Protein AF-A0A956IWE9-F1 (afdb_monomer_lite)

pLDDT: mean 87.78, std 12.38, range [42.16, 97.75]

Sequence (160 aa):
MTADRHAAAAARVAHEDLLIFINAAFACTGQREFYSDGHRQTVAIGFLHEYIRGNYRRLYARALAAGINDYNRARIIVELLTHARGLDPDERAREGALIAAALAELPPPRAYRALRALKERRINNRRTRAIIGEYLAQRRDLAFDAVKYRGKVRALSRHA

Secondary structure (DSSP, 8-state):
-HHHHHHHHHHHHHHHHHHHHHHHHHH--SS--TTS-HHHHHHHHHHHHHHHHHH-HHHHHHGGGTT--HHHHHHHHHHHHHT-TT--HHHHHHHHHHHHHHHHHS-HHHHHHHHHHHHHTT---HHHHHHHHHHHHT-TTHHHHHHHTHHHHHHHHTT-

Foldseek 3Di:
DVVVVVVVVVVVVLVVLLVVLLVLLQPLDLDDDPPDPNVVSCVVNVVSLVVCCVPPVLSLLCSLVVPGDLNSNLVSLLVCLVPVPPDDPVSLVVSLVSNLVSLLPHDVVSSLVSLVVCVVVVRQDPSSLVSLVSSCVPDPCNVVCCVVVVVSSVSSVVRD

Radius of gyration: 17.32 Å; chains: 1; bounding box: 41×26×53 Å

Structure (mmCIF, N/CA/C/O backbone):
data_AF-A0A956IWE9-F1
#
_entry.id   AF-A0A956IWE9-F1
#
loop_
_atom_site.group_PDB
_atom_site.id
_atom_site.type_symbol
_atom_site.label_atom_id
_atom_site.label_alt_id
_atom_site.label_comp_id
_atom_site.label_asym_id
_atom_site.label_entity_id
_atom_site.label_seq_id
_atom_site.pdbx_PDB_ins_code
_atom_site.Cartn_x
_atom_site.Cartn_y
_atom_site.Cartn_z
_atom_site.occupancy
_atom_site.B_iso_or_equiv
_atom_site.auth_seq_id
_atom_site.auth_comp_id
_atom_site.auth_asym_id
_atom_site.auth_atom_id
_atom_site.pdbx_PDB_model_num
ATOM 1 N N . MET A 1 1 ? 21.218 -8.236 -34.724 1.00 60.56 1 MET A N 1
ATOM 2 C CA . MET A 1 1 ? 22.187 -8.631 -33.672 1.00 60.56 1 MET A CA 1
ATOM 3 C C . MET A 1 1 ? 22.394 -7.543 -32.610 1.00 60.56 1 MET A C 1
ATOM 5 O O . MET A 1 1 ? 22.462 -7.867 -31.436 1.00 60.56 1 MET A O 1
ATOM 9 N N . THR A 1 2 ? 22.449 -6.257 -32.972 1.00 64.25 2 THR A N 1
ATOM 10 C CA . THR A 1 2 ? 22.606 -5.124 -32.032 1.00 64.25 2 THR A CA 1
ATOM 11 C C . THR A 1 2 ? 21.378 -4.871 -31.147 1.00 64.25 2 THR A C 1
ATOM 13 O O . THR A 1 2 ? 21.533 -4.736 -29.940 1.00 64.25 2 THR A O 1
ATOM 16 N N . ALA A 1 3 ? 20.160 -4.882 -31.706 1.00 68.75 3 ALA A N 1
ATOM 17 C CA . ALA A 1 3 ? 18.919 -4.673 -30.941 1.00 68.75 3 ALA A CA 1
ATOM 18 C C . ALA A 1 3 ? 18.710 -5.705 -29.813 1.00 68.75 3 ALA A C 1
ATOM 20 O O . ALA A 1 3 ? 18.314 -5.346 -28.709 1.00 68.75 3 ALA A O 1
ATOM 21 N N . ASP A 1 4 ? 19.061 -6.965 -30.072 1.00 77.75 4 ASP A N 1
ATOM 22 C CA . ASP A 1 4 ? 18.962 -8.067 -29.108 1.00 77.75 4 ASP A CA 1
ATOM 23 C C . ASP A 1 4 ? 19.956 -7.899 -27.940 1.00 77.75 4 ASP A C 1
ATOM 25 O O . ASP A 1 4 ? 19.634 -8.083 -26.768 1.00 77.75 4 ASP A O 1
ATOM 29 N N . ARG A 1 5 ? 21.157 -7.389 -28.244 1.00 76.50 5 ARG A N 1
ATOM 30 C CA . ARG A 1 5 ? 22.172 -7.037 -27.241 1.00 76.50 5 ARG A CA 1
ATOM 31 C C . ARG A 1 5 ? 21.725 -5.889 -26.332 1.00 76.50 5 ARG A C 1
ATOM 33 O O . ARG A 1 5 ? 21.986 -5.926 -25.132 1.00 76.50 5 ARG A O 1
ATOM 40 N N . HIS A 1 6 ? 21.048 -4.883 -26.887 1.00 78.25 6 HIS A N 1
ATOM 41 C CA . HIS A 1 6 ? 20.503 -3.770 -26.107 1.00 78.25 6 HIS A CA 1
ATOM 42 C C . HIS A 1 6 ? 19.327 -4.206 -25.229 1.00 78.25 6 HIS A C 1
ATOM 44 O O . HIS A 1 6 ? 19.255 -3.790 -24.075 1.00 78.25 6 HIS A O 1
ATOM 50 N N . ALA A 1 7 ? 18.454 -5.085 -25.730 1.00 81.75 7 ALA A N 1
ATOM 51 C CA . ALA A 1 7 ? 17.371 -5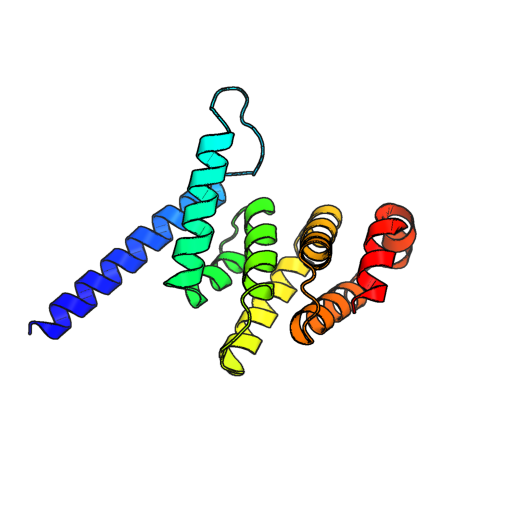.664 -24.938 1.00 81.75 7 ALA A CA 1
ATOM 52 C C . ALA A 1 7 ? 17.910 -6.499 -23.763 1.00 81.75 7 ALA A C 1
ATOM 54 O O . ALA A 1 7 ? 17.451 -6.337 -22.632 1.00 81.75 7 ALA A O 1
ATOM 55 N N . ALA A 1 8 ? 18.936 -7.323 -23.997 1.00 85.00 8 ALA A N 1
ATOM 56 C CA . ALA A 1 8 ? 19.595 -8.095 -22.945 1.00 85.00 8 ALA A CA 1
ATOM 57 C C . ALA A 1 8 ? 20.279 -7.199 -21.896 1.00 85.00 8 ALA A C 1
ATOM 59 O O . ALA A 1 8 ? 20.164 -7.447 -20.694 1.00 85.00 8 ALA A O 1
ATOM 60 N N . ALA A 1 9 ? 20.951 -6.128 -22.329 1.00 84.81 9 ALA A N 1
ATOM 61 C CA . ALA A 1 9 ? 21.557 -5.157 -21.420 1.00 84.81 9 ALA A CA 1
ATOM 62 C C . ALA A 1 9 ? 20.500 -4.430 -20.570 1.00 84.81 9 ALA A C 1
ATOM 64 O O . ALA A 1 9 ? 20.657 -4.331 -19.355 1.00 84.81 9 ALA A O 1
ATOM 65 N N . ALA A 1 10 ? 19.394 -3.989 -21.177 1.00 84.50 10 ALA A N 1
ATOM 66 C CA . ALA A 1 10 ? 18.290 -3.349 -20.463 1.00 84.50 10 ALA A CA 1
ATOM 67 C C . ALA A 1 10 ? 17.631 -4.299 -19.451 1.00 84.50 10 ALA A C 1
ATOM 69 O O . ALA A 1 10 ? 17.360 -3.909 -18.316 1.00 84.50 10 ALA A O 1
ATOM 70 N N . ALA A 1 11 ? 17.427 -5.566 -19.828 1.00 86.38 11 ALA A N 1
ATOM 71 C CA . ALA A 1 11 ? 16.912 -6.579 -18.917 1.00 86.38 11 ALA A CA 1
ATOM 72 C C . ALA A 1 11 ? 17.848 -6.780 -17.719 1.00 86.38 11 ALA A C 1
ATOM 74 O O . ALA A 1 11 ? 17.374 -6.859 -16.588 1.00 86.38 11 ALA A O 1
ATOM 75 N N . ARG A 1 12 ? 19.167 -6.816 -17.938 1.00 90.12 12 ARG A N 1
ATOM 76 C CA . ARG A 1 12 ? 20.150 -6.936 -16.857 1.00 90.12 12 ARG A CA 1
ATOM 77 C C . ARG A 1 12 ? 20.081 -5.759 -15.883 1.00 90.12 12 ARG A C 1
ATOM 79 O O . ARG A 1 12 ? 19.992 -5.996 -14.682 1.00 90.12 12 ARG A O 1
ATOM 86 N N . VAL A 1 13 ? 20.042 -4.527 -16.392 1.00 89.38 13 VAL A N 1
ATOM 87 C CA . VAL A 1 13 ? 19.902 -3.322 -15.555 1.00 89.38 13 VAL A CA 1
ATOM 88 C C . VAL A 1 13 ? 18.620 -3.387 -14.722 1.00 89.38 13 VAL A C 1
ATOM 90 O O . VAL A 1 13 ? 18.666 -3.187 -13.514 1.00 89.38 13 VAL A O 1
ATOM 93 N N . ALA A 1 14 ? 17.492 -3.775 -15.323 1.00 87.62 14 ALA A N 1
ATOM 94 C CA . ALA A 1 14 ? 16.232 -3.915 -14.595 1.00 87.62 14 ALA A CA 1
ATOM 95 C C . ALA A 1 14 ? 16.294 -4.970 -13.469 1.00 87.62 14 ALA A C 1
ATOM 97 O O . ALA A 1 14 ? 15.669 -4.789 -12.423 1.00 87.62 14 ALA A O 1
ATOM 98 N N . HIS A 1 15 ? 17.040 -6.065 -13.659 1.00 88.69 15 HIS A N 1
ATOM 99 C CA . HIS A 1 15 ? 17.250 -7.070 -12.610 1.00 88.69 15 HIS A CA 1
ATOM 100 C C . HIS A 1 15 ? 18.135 -6.536 -11.481 1.00 88.69 15 HIS A C 1
ATOM 102 O O . HIS A 1 15 ? 17.799 -6.723 -10.312 1.00 88.69 15 HIS A O 1
ATOM 108 N N . GLU A 1 16 ? 19.240 -5.866 -11.813 1.00 91.25 16 GLU A N 1
ATOM 109 C CA . GLU A 1 16 ? 20.150 -5.267 -10.831 1.00 91.25 16 GLU A CA 1
ATOM 110 C C . GLU A 1 16 ? 19.421 -4.199 -9.995 1.00 91.25 16 GLU A C 1
ATOM 112 O O . GLU A 1 16 ? 19.440 -4.261 -8.763 1.00 91.25 16 GLU A O 1
ATOM 117 N N . ASP A 1 17 ? 18.666 -3.311 -10.648 1.00 91.69 17 ASP A N 1
ATOM 118 C CA . ASP A 1 17 ? 17.827 -2.294 -10.005 1.00 91.69 17 ASP A CA 1
ATOM 119 C C . ASP A 1 17 ? 16.801 -2.920 -9.043 1.00 91.69 17 ASP A C 1
ATOM 121 O O . ASP A 1 17 ? 16.604 -2.446 -7.918 1.00 91.69 17 ASP A O 1
ATOM 125 N N . LEU A 1 18 ? 16.151 -4.013 -9.463 1.00 88.12 18 LEU A N 1
ATOM 126 C CA . LEU A 1 18 ? 15.161 -4.711 -8.645 1.00 88.12 18 LEU A CA 1
ATOM 127 C C . LEU A 1 18 ? 15.794 -5.360 -7.410 1.00 88.12 18 LEU A C 1
ATOM 129 O O . LEU A 1 18 ? 15.231 -5.260 -6.319 1.00 88.12 18 LEU A O 1
ATOM 133 N N . LEU A 1 19 ? 16.947 -6.014 -7.564 1.00 91.25 19 LEU A N 1
ATOM 134 C CA . LEU A 1 19 ? 17.659 -6.642 -6.450 1.00 91.25 19 LEU A CA 1
ATOM 135 C C . LEU A 1 19 ? 18.094 -5.600 -5.418 1.00 91.25 19 LEU A C 1
ATOM 137 O O . LEU A 1 19 ? 17.886 -5.799 -4.219 1.00 91.25 19 LEU A O 1
ATOM 141 N N . ILE A 1 20 ? 18.630 -4.467 -5.879 1.00 91.69 20 ILE A N 1
ATOM 142 C CA . ILE A 1 20 ? 18.998 -3.342 -5.012 1.00 91.69 20 ILE A CA 1
ATOM 143 C C . ILE A 1 20 ? 17.769 -2.847 -4.244 1.00 91.69 20 ILE A C 1
ATOM 145 O O . ILE A 1 20 ? 17.821 -2.703 -3.021 1.00 91.69 20 ILE A O 1
ATOM 149 N N . PHE A 1 21 ? 16.647 -2.635 -4.937 1.00 92.69 21 PHE A N 1
ATOM 150 C CA . PHE A 1 21 ? 15.420 -2.160 -4.305 1.00 92.69 21 PHE A CA 1
ATOM 151 C C . PHE A 1 21 ? 14.867 -3.137 -3.269 1.00 92.69 21 PHE A C 1
ATOM 153 O O . PHE A 1 21 ? 14.543 -2.717 -2.161 1.00 92.69 21 PHE A O 1
ATOM 160 N N . ILE A 1 22 ? 14.763 -4.425 -3.601 1.00 91.81 22 ILE A N 1
ATOM 161 C CA . ILE A 1 22 ? 14.216 -5.438 -2.693 1.00 91.81 22 ILE A CA 1
ATOM 162 C C . ILE A 1 22 ? 15.087 -5.548 -1.439 1.00 91.81 22 ILE A C 1
ATOM 164 O O . ILE A 1 22 ? 14.556 -5.480 -0.331 1.00 91.81 22 ILE A O 1
ATOM 168 N N . ASN A 1 23 ? 16.412 -5.629 -1.590 1.00 90.81 23 ASN A N 1
ATOM 169 C CA . ASN A 1 23 ? 17.333 -5.693 -0.452 1.00 90.81 23 ASN A CA 1
ATOM 170 C C . ASN A 1 23 ? 17.215 -4.452 0.441 1.00 90.81 23 ASN A C 1
ATOM 172 O O . ASN A 1 23 ? 17.104 -4.565 1.665 1.00 90.81 23 ASN A O 1
ATOM 176 N N . ALA A 1 24 ? 17.155 -3.262 -0.163 1.00 91.00 24 ALA A N 1
ATOM 177 C CA . ALA A 1 24 ? 16.960 -2.024 0.578 1.00 91.00 24 ALA A CA 1
ATOM 178 C C . ALA A 1 24 ? 15.587 -1.984 1.279 1.00 91.00 24 ALA A C 1
ATOM 180 O O . ALA A 1 24 ? 15.494 -1.537 2.422 1.00 91.00 24 ALA A O 1
ATOM 181 N N . ALA A 1 25 ? 14.532 -2.495 0.637 1.00 91.25 25 ALA A N 1
ATOM 182 C CA . ALA A 1 25 ? 13.180 -2.569 1.186 1.00 91.25 25 ALA A CA 1
ATOM 183 C C . ALA A 1 25 ? 13.016 -3.637 2.285 1.00 91.25 25 ALA A C 1
ATOM 185 O O . ALA A 1 25 ? 12.092 -3.546 3.097 1.00 91.25 25 ALA A O 1
ATOM 186 N N . PHE A 1 26 ? 13.899 -4.631 2.355 1.00 89.31 26 PHE A N 1
ATOM 187 C CA . PHE A 1 26 ? 13.987 -5.523 3.509 1.00 89.31 26 PHE A CA 1
ATOM 188 C C . PHE A 1 26 ? 14.663 -4.828 4.694 1.00 89.31 26 PHE A C 1
ATOM 190 O O . PHE A 1 26 ? 14.098 -4.813 5.789 1.00 89.31 26 PHE A O 1
ATOM 197 N N . ALA A 1 27 ? 15.818 -4.199 4.461 1.00 86.25 27 ALA A N 1
ATOM 198 C CA . ALA A 1 27 ? 16.650 -3.625 5.517 1.00 86.25 27 ALA A CA 1
ATOM 199 C C . ALA A 1 27 ? 16.102 -2.310 6.103 1.00 86.25 27 ALA A C 1
ATOM 201 O O . ALA A 1 27 ? 16.133 -2.104 7.312 1.00 86.25 27 ALA A O 1
ATOM 202 N N . CYS A 1 28 ? 15.573 -1.406 5.274 1.00 83.62 28 CYS A N 1
ATOM 203 C CA . CYS A 1 28 ? 15.172 -0.072 5.723 1.00 83.62 28 CYS A CA 1
ATOM 204 C C . CYS A 1 28 ? 13.795 -0.108 6.399 1.00 83.62 28 CYS A C 1
ATOM 206 O O . CYS A 1 28 ? 12.783 -0.350 5.740 1.00 83.62 28 CYS A O 1
ATOM 208 N N . THR A 1 29 ? 13.720 0.189 7.698 1.00 74.69 29 THR A N 1
ATOM 209 C CA . THR A 1 29 ? 12.471 0.072 8.486 1.00 74.69 29 THR A CA 1
ATOM 210 C C . THR A 1 29 ? 11.781 1.408 8.798 1.00 74.69 29 THR A C 1
ATOM 212 O O . THR A 1 29 ? 10.764 1.443 9.498 1.00 74.69 29 THR A O 1
ATOM 215 N N . GLY A 1 30 ? 12.305 2.524 8.279 1.00 64.19 30 GLY A N 1
ATOM 216 C CA . GLY A 1 30 ? 11.790 3.871 8.550 1.00 64.19 30 GLY A CA 1
ATOM 217 C C . GLY A 1 30 ? 12.029 4.363 9.982 1.00 64.19 30 GLY A C 1
ATOM 218 O O . GLY A 1 30 ? 11.502 5.411 10.359 1.00 64.19 30 GLY A O 1
ATOM 219 N N . GLN A 1 31 ? 12.792 3.610 10.780 1.00 63.47 31 GLN A N 1
ATOM 220 C CA . GLN A 1 31 ? 13.307 4.030 12.080 1.00 63.47 31 GLN A CA 1
ATOM 221 C C . GLN A 1 31 ? 14.617 4.802 11.888 1.00 63.47 31 GLN A C 1
ATOM 223 O O . GLN A 1 31 ? 15.376 4.520 10.965 1.00 63.47 31 GLN A O 1
ATOM 228 N N . ARG A 1 32 ? 14.896 5.772 12.766 1.00 51.03 32 ARG A N 1
ATOM 229 C CA . ARG A 1 32 ? 16.253 6.319 12.898 1.00 51.03 32 ARG A CA 1
ATOM 230 C C . ARG A 1 32 ? 17.089 5.260 13.617 1.00 51.03 32 ARG A C 1
ATOM 232 O O . ARG A 1 32 ? 16.881 5.043 14.806 1.00 51.03 32 ARG A O 1
ATOM 239 N N . GLU A 1 33 ? 17.968 4.566 12.905 1.00 45.56 33 GLU A N 1
ATOM 240 C CA . GLU A 1 33 ? 18.914 3.640 13.530 1.00 45.56 33 GLU A CA 1
ATOM 241 C C . GLU A 1 33 ? 19.925 4.437 14.366 1.00 45.56 33 GLU A C 1
ATOM 243 O O . GLU A 1 33 ? 20.467 5.443 13.918 1.00 45.56 33 GLU A O 1
ATOM 248 N N . PHE A 1 34 ? 20.152 4.008 15.609 1.00 45.69 34 PHE A N 1
ATOM 249 C CA . PHE A 1 34 ? 20.899 4.743 16.640 1.00 45.69 34 PHE A CA 1
ATOM 250 C C . PHE A 1 34 ? 22.391 4.989 16.326 1.00 45.69 34 PHE A C 1
ATOM 252 O O . PHE A 1 34 ? 23.050 5.694 17.084 1.00 45.69 34 PHE A O 1
ATOM 259 N N . TYR A 1 35 ? 22.920 4.456 15.220 1.00 43.00 35 TYR A N 1
ATOM 260 C CA . TYR A 1 35 ? 24.340 4.556 14.851 1.00 43.00 35 TYR A CA 1
ATOM 261 C C . TYR A 1 35 ? 24.602 5.017 13.411 1.00 43.00 35 TYR A C 1
ATOM 263 O O . TYR A 1 35 ? 25.757 5.116 13.002 1.00 43.00 35 TYR A O 1
ATOM 271 N N . SER A 1 36 ? 23.565 5.344 12.639 1.00 42.16 36 SER A N 1
ATOM 272 C CA . SER A 1 36 ? 23.718 5.883 11.289 1.00 42.16 36 SER A CA 1
ATOM 273 C C . SER A 1 36 ? 22.790 7.076 11.090 1.00 42.16 36 SER A C 1
ATOM 275 O O . SER A 1 36 ? 21.735 7.204 11.708 1.00 42.16 36 SER A O 1
ATOM 277 N N . ASP A 1 37 ? 23.227 8.005 10.250 1.00 50.69 37 ASP A N 1
ATOM 278 C CA . ASP A 1 37 ? 22.559 9.267 9.954 1.00 50.69 37 ASP A CA 1
ATOM 279 C C . ASP A 1 37 ? 21.219 8.977 9.236 1.00 50.69 37 ASP A C 1
ATOM 281 O O . ASP A 1 37 ? 21.130 9.029 8.010 1.00 50.69 37 ASP A O 1
ATOM 285 N N . GLY A 1 38 ? 20.169 8.584 9.976 1.00 52.19 38 GLY A N 1
ATOM 286 C CA . GLY A 1 38 ? 18.915 8.015 9.447 1.00 52.19 38 GLY A CA 1
ATOM 287 C C . GLY A 1 38 ? 18.179 8.901 8.432 1.00 52.19 38 GLY A C 1
ATOM 288 O O . GLY A 1 38 ? 17.301 8.439 7.698 1.00 52.19 38 GLY A O 1
ATOM 289 N N . HIS A 1 39 ? 18.570 10.173 8.334 1.00 54.28 39 HIS A N 1
ATOM 290 C CA . HIS A 1 39 ? 18.179 11.064 7.250 1.00 54.28 39 HIS A CA 1
ATOM 291 C C . HIS A 1 39 ? 18.719 10.600 5.884 1.00 54.28 39 HIS A C 1
ATOM 293 O O . HIS A 1 39 ? 17.937 10.494 4.941 1.00 54.28 39 HIS A O 1
ATOM 299 N N . ARG A 1 40 ? 20.003 10.224 5.776 1.00 55.69 40 ARG A N 1
ATOM 300 C CA . ARG A 1 40 ? 20.618 9.739 4.525 1.00 55.69 40 ARG A CA 1
ATOM 301 C C . ARG A 1 40 ? 19.975 8.446 4.033 1.00 55.69 40 ARG A C 1
ATOM 303 O O . ARG A 1 40 ? 19.666 8.338 2.852 1.00 55.69 40 ARG A O 1
ATOM 310 N N . GLN A 1 41 ? 19.706 7.498 4.931 1.00 56.59 41 GLN A N 1
ATOM 311 C CA . GLN A 1 41 ? 19.057 6.231 4.572 1.00 56.59 41 GLN A CA 1
ATOM 312 C C . GLN A 1 41 ? 17.606 6.446 4.113 1.00 56.59 41 GLN A C 1
ATOM 314 O O . GLN A 1 41 ? 17.177 5.849 3.128 1.00 56.59 41 GLN A O 1
ATOM 319 N N . THR A 1 42 ? 16.866 7.356 4.763 1.00 61.44 42 THR A N 1
ATOM 320 C CA . THR A 1 42 ? 15.493 7.719 4.364 1.00 61.44 42 THR A CA 1
ATOM 321 C C . THR A 1 42 ? 15.453 8.418 2.998 1.00 61.44 42 THR A C 1
ATOM 323 O O . THR A 1 42 ? 14.545 8.158 2.202 1.00 61.44 42 THR A O 1
ATOM 326 N N . VAL A 1 43 ? 16.436 9.281 2.711 1.00 63.62 43 VAL A N 1
ATOM 327 C CA . VAL A 1 43 ? 16.605 9.933 1.401 1.00 63.62 43 VAL A CA 1
ATOM 328 C C . VAL A 1 43 ? 16.959 8.897 0.329 1.00 63.62 43 VAL A C 1
ATOM 330 O O . VAL A 1 43 ? 16.322 8.878 -0.722 1.00 63.62 43 VAL A O 1
ATOM 333 N N . ALA A 1 44 ? 17.880 7.973 0.618 1.00 78.81 44 ALA A N 1
ATOM 334 C CA . ALA A 1 44 ? 18.304 6.928 -0.315 1.00 78.81 44 ALA A CA 1
ATOM 335 C C . ALA A 1 44 ? 17.176 5.940 -0.661 1.00 78.81 44 ALA A C 1
ATOM 337 O O . ALA A 1 44 ? 16.890 5.720 -1.838 1.00 78.81 44 ALA A O 1
ATOM 338 N N . ILE A 1 45 ? 16.467 5.394 0.338 1.00 86.19 45 ILE A N 1
ATOM 339 C CA . ILE A 1 45 ? 15.319 4.511 0.068 1.00 86.19 45 ILE A CA 1
ATOM 340 C C . ILE A 1 45 ? 14.199 5.282 -0.630 1.00 86.19 45 ILE A C 1
ATOM 342 O O . ILE A 1 45 ? 13.507 4.744 -1.491 1.00 86.19 45 ILE A O 1
ATOM 346 N N . GLY A 1 46 ? 14.030 6.566 -0.300 1.00 89.19 46 GLY A N 1
ATOM 347 C CA . GLY A 1 46 ? 13.026 7.399 -0.937 1.00 89.19 46 GLY A CA 1
ATOM 348 C C . GLY A 1 46 ? 13.262 7.609 -2.423 1.00 89.19 46 GLY A C 1
ATOM 349 O O . GLY A 1 46 ? 12.316 7.451 -3.196 1.00 89.19 46 GLY A O 1
ATOM 350 N N . PHE A 1 47 ? 14.511 7.866 -2.804 1.00 90.50 47 PHE A N 1
ATOM 351 C CA . PHE A 1 47 ? 14.927 7.907 -4.198 1.00 90.50 47 PHE A CA 1
ATOM 352 C C . PHE A 1 47 ? 14.657 6.573 -4.904 1.00 90.50 47 PHE A C 1
ATOM 354 O O . PHE A 1 47 ? 14.055 6.565 -5.973 1.00 90.50 47 PHE A O 1
ATOM 361 N N . LEU A 1 48 ? 15.007 5.437 -4.287 1.00 93.31 48 LEU A N 1
ATOM 362 C CA . LEU A 1 48 ? 14.747 4.118 -4.875 1.00 93.31 48 LEU A CA 1
ATOM 363 C C . LEU A 1 48 ? 13.249 3.863 -5.108 1.00 93.31 48 LEU A C 1
ATOM 365 O O . LEU A 1 48 ? 12.870 3.359 -6.162 1.00 93.31 48 LEU A O 1
ATOM 369 N N . HIS A 1 49 ? 12.375 4.250 -4.172 1.00 95.56 49 HIS A N 1
ATOM 370 C CA . HIS A 1 49 ? 10.926 4.146 -4.378 1.00 95.56 49 HIS A CA 1
ATOM 371 C C . HIS A 1 49 ? 10.451 4.960 -5.586 1.00 95.56 49 HIS A C 1
ATOM 373 O O . HIS A 1 49 ? 9.636 4.477 -6.373 1.00 95.56 49 HIS A O 1
ATOM 379 N N . GLU A 1 50 ? 10.936 6.193 -5.730 1.00 95.31 50 GLU A N 1
ATOM 380 C CA . GLU A 1 50 ? 10.580 7.057 -6.853 1.00 95.31 50 GLU A CA 1
ATOM 381 C C . GLU A 1 50 ? 11.104 6.503 -8.181 1.00 95.31 50 GLU A C 1
ATOM 383 O O . GLU A 1 50 ? 10.332 6.360 -9.132 1.00 95.31 50 GLU A O 1
ATOM 388 N N . TYR A 1 51 ? 12.377 6.110 -8.210 1.00 95.06 51 TYR A N 1
ATOM 389 C CA . TYR A 1 51 ? 13.045 5.551 -9.377 1.00 95.06 51 TYR A CA 1
ATOM 390 C C . TYR A 1 51 ? 12.370 4.260 -9.858 1.00 95.06 51 TYR A C 1
ATOM 392 O O . TYR A 1 51 ? 11.992 4.160 -11.026 1.00 95.06 51 TYR A O 1
ATOM 400 N N . ILE A 1 52 ? 12.130 3.288 -8.971 1.00 95.81 52 ILE A N 1
ATOM 401 C CA . ILE A 1 52 ? 11.517 2.008 -9.356 1.00 95.81 52 ILE A CA 1
ATOM 402 C C . ILE A 1 52 ? 10.044 2.189 -9.734 1.00 95.81 52 ILE A C 1
ATOM 404 O O . ILE A 1 52 ? 9.581 1.573 -10.693 1.00 95.81 52 ILE A O 1
ATOM 408 N N . ARG A 1 53 ? 9.289 3.064 -9.053 1.00 95.94 53 ARG A N 1
ATOM 409 C CA . ARG A 1 53 ? 7.908 3.386 -9.454 1.00 95.94 53 ARG A CA 1
ATOM 410 C C . ARG A 1 53 ? 7.857 4.024 -10.842 1.00 95.94 53 ARG A C 1
ATOM 412 O O . ARG A 1 53 ? 6.930 3.724 -11.591 1.00 95.94 53 ARG A O 1
ATOM 419 N N . GLY A 1 54 ? 8.786 4.933 -11.141 1.00 94.31 54 GLY A N 1
ATOM 420 C CA . GLY A 1 54 ? 8.845 5.669 -12.404 1.00 94.31 54 GLY A CA 1
ATOM 421 C C . GLY A 1 54 ? 9.245 4.794 -13.588 1.00 94.31 54 GLY A C 1
ATOM 422 O O . GLY A 1 54 ? 8.588 4.845 -14.622 1.00 94.31 54 GLY A O 1
ATOM 423 N N . ASN A 1 55 ? 10.267 3.954 -13.414 1.00 93.81 55 ASN A N 1
ATOM 424 C CA . ASN A 1 55 ? 10.834 3.145 -14.497 1.00 93.81 55 ASN A CA 1
ATOM 425 C C . ASN A 1 55 ? 10.212 1.743 -14.596 1.00 93.81 55 ASN A C 1
ATOM 427 O O . ASN A 1 55 ? 10.075 1.194 -15.685 1.00 93.81 55 ASN A O 1
ATOM 431 N N . TYR A 1 56 ? 9.791 1.162 -13.468 1.00 94.00 56 TYR A N 1
ATOM 432 C CA . TYR A 1 56 ? 9.375 -0.240 -13.380 1.00 94.00 56 TYR A CA 1
ATOM 433 C C . TYR A 1 56 ? 8.125 -0.433 -12.509 1.00 94.00 56 TYR A C 1
ATOM 435 O O . TYR A 1 56 ? 8.060 -1.337 -11.669 1.00 94.00 56 TYR A O 1
ATOM 443 N N . ARG A 1 57 ? 7.085 0.389 -12.709 1.00 94.62 57 ARG A N 1
ATOM 444 C CA . ARG A 1 57 ? 5.866 0.399 -11.875 1.00 94.62 57 ARG A CA 1
ATOM 445 C C . ARG A 1 57 ? 5.259 -0.985 -11.619 1.00 94.62 57 ARG A C 1
ATOM 447 O O . ARG A 1 57 ? 4.846 -1.286 -10.501 1.00 94.62 57 ARG A O 1
ATOM 454 N N . ARG A 1 58 ? 5.203 -1.842 -12.641 1.00 93.88 58 ARG A N 1
ATOM 455 C CA . ARG A 1 58 ? 4.652 -3.199 -12.505 1.00 93.88 58 ARG A CA 1
ATOM 456 C C . ARG A 1 58 ? 5.467 -4.054 -11.529 1.00 93.88 58 ARG A C 1
ATOM 458 O O . ARG A 1 58 ? 4.884 -4.829 -10.775 1.00 93.88 58 ARG A O 1
ATOM 465 N N . LEU A 1 59 ? 6.794 -3.909 -11.521 1.00 92.50 59 LEU A N 1
ATOM 466 C CA . LEU A 1 59 ? 7.674 -4.558 -10.543 1.00 92.50 59 LEU A CA 1
ATOM 467 C C . LEU A 1 59 ? 7.513 -3.924 -9.159 1.00 92.50 59 LEU A C 1
ATOM 469 O O . LEU A 1 59 ? 7.372 -4.643 -8.174 1.00 92.50 59 LEU A O 1
ATOM 473 N N . TYR A 1 60 ? 7.416 -2.594 -9.101 1.00 96.19 60 TYR A N 1
ATOM 474 C CA . TYR A 1 60 ? 7.152 -1.856 -7.867 1.00 96.19 60 TYR A CA 1
ATOM 475 C C . TYR A 1 60 ? 5.875 -2.336 -7.158 1.00 96.19 60 TYR A C 1
ATOM 477 O O . TYR A 1 60 ? 5.882 -2.575 -5.954 1.00 96.19 60 TYR A O 1
ATOM 485 N N . ALA A 1 61 ? 4.785 -2.545 -7.904 1.00 96.50 61 ALA A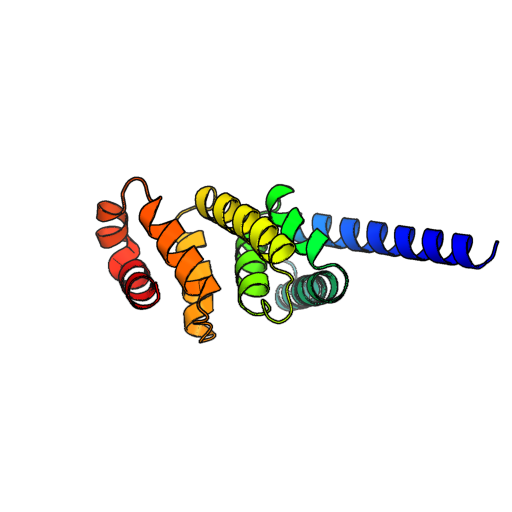 N 1
ATOM 486 C CA . ALA A 1 61 ? 3.542 -3.085 -7.359 1.00 96.50 61 ALA A CA 1
ATOM 487 C C . ALA A 1 61 ? 3.688 -4.536 -6.885 1.00 96.50 61 ALA A C 1
ATOM 489 O O . ALA A 1 61 ? 3.195 -4.889 -5.817 1.00 96.50 61 ALA A O 1
ATOM 490 N N . ARG A 1 62 ? 4.396 -5.379 -7.645 1.00 95.50 62 ARG A N 1
ATOM 491 C CA . ARG A 1 62 ? 4.637 -6.786 -7.283 1.00 95.50 62 ARG A CA 1
ATOM 492 C C . ARG A 1 62 ? 5.494 -6.954 -6.037 1.00 95.50 62 ARG A C 1
ATOM 494 O O . ARG A 1 62 ? 5.342 -7.962 -5.357 1.00 95.50 62 ARG A O 1
ATOM 501 N N . ALA A 1 63 ? 6.323 -5.971 -5.692 1.00 95.12 63 ALA A N 1
ATOM 502 C CA . ALA A 1 63 ? 7.080 -5.990 -4.444 1.00 95.12 63 ALA A CA 1
ATOM 503 C C . ALA A 1 63 ? 6.175 -6.054 -3.195 1.00 95.12 63 ALA A C 1
ATOM 505 O O . ALA A 1 63 ? 6.622 -6.521 -2.150 1.00 95.12 63 ALA A O 1
ATOM 506 N N . LEU A 1 64 ? 4.887 -5.686 -3.303 1.00 96.56 64 LEU A N 1
ATOM 507 C CA . LEU A 1 64 ? 3.897 -5.919 -2.243 1.00 96.56 64 LEU A CA 1
ATOM 508 C C . LEU A 1 64 ? 3.740 -7.402 -1.876 1.00 96.56 64 LEU A C 1
ATOM 510 O O . LEU A 1 64 ? 3.436 -7.698 -0.726 1.00 96.56 64 LEU A O 1
ATOM 514 N N . ALA A 1 65 ? 3.977 -8.312 -2.824 1.00 94.19 65 ALA A N 1
ATOM 515 C CA . ALA A 1 65 ? 3.915 -9.759 -2.626 1.00 94.19 65 ALA A CA 1
ATOM 516 C C . ALA A 1 65 ? 5.289 -10.392 -2.327 1.00 94.19 65 ALA A C 1
ATOM 518 O O . ALA A 1 65 ? 5.378 -11.600 -2.139 1.00 94.19 65 ALA A O 1
ATOM 519 N N . ALA A 1 66 ? 6.369 -9.602 -2.282 1.00 89.25 66 ALA A N 1
ATOM 520 C CA . ALA A 1 66 ? 7.735 -10.108 -2.113 1.00 89.25 66 ALA A CA 1
ATOM 521 C C . ALA A 1 66 ? 8.158 -10.291 -0.642 1.00 89.25 66 ALA A C 1
ATOM 523 O O . ALA A 1 66 ? 9.314 -10.596 -0.375 1.00 89.25 66 ALA A O 1
ATOM 524 N N . GLY A 1 67 ? 7.253 -10.074 0.319 1.00 85.00 67 GLY A N 1
ATOM 525 C CA . GLY A 1 67 ? 7.546 -10.233 1.749 1.00 85.00 67 GLY A CA 1
ATOM 526 C C . GLY A 1 67 ? 8.356 -9.093 2.377 1.00 85.00 67 GLY A C 1
ATOM 527 O O . GLY A 1 67 ? 8.838 -9.242 3.496 1.00 85.00 67 GLY A O 1
ATOM 528 N N . ILE A 1 68 ? 8.501 -7.950 1.695 1.00 92.25 68 ILE A N 1
ATOM 529 C CA . ILE A 1 68 ? 9.173 -6.770 2.260 1.00 92.25 68 ILE A CA 1
ATOM 530 C C . ILE A 1 68 ? 8.435 -6.258 3.508 1.00 92.25 68 ILE A C 1
ATOM 532 O O . ILE A 1 68 ? 7.237 -6.488 3.690 1.00 92.25 68 ILE A O 1
ATOM 536 N N . ASN A 1 69 ? 9.138 -5.508 4.355 1.00 92.94 69 ASN A N 1
ATOM 537 C CA . ASN A 1 69 ? 8.588 -5.076 5.636 1.00 92.94 69 ASN A CA 1
ATOM 538 C C . ASN A 1 69 ? 7.367 -4.135 5.502 1.00 92.94 69 ASN A C 1
ATOM 540 O O . ASN A 1 69 ? 7.164 -3.448 4.494 1.00 92.94 69 ASN A O 1
ATOM 544 N N . ASP A 1 70 ? 6.571 -4.048 6.571 1.00 94.81 70 ASP A N 1
ATOM 545 C CA . ASP A 1 70 ? 5.336 -3.257 6.591 1.00 94.81 70 ASP A CA 1
ATOM 546 C C . ASP A 1 70 ? 5.533 -1.768 6.280 1.00 94.81 70 ASP A C 1
ATOM 548 O O . ASP A 1 70 ? 4.620 -1.116 5.771 1.00 94.81 70 ASP A O 1
ATOM 552 N N . TYR A 1 71 ? 6.691 -1.200 6.640 1.00 93.19 71 TYR A N 1
ATOM 553 C CA . TYR A 1 71 ? 6.991 0.205 6.365 1.00 93.19 71 TYR A CA 1
ATOM 554 C C . TYR A 1 71 ? 7.057 0.442 4.853 1.00 93.19 71 TYR A C 1
ATOM 556 O O . TYR A 1 71 ? 6.370 1.332 4.340 1.00 93.19 71 TYR A O 1
ATOM 564 N N . ASN A 1 72 ? 7.796 -0.403 4.132 1.00 95.12 72 ASN A N 1
ATOM 565 C CA . ASN A 1 72 ? 7.919 -0.290 2.684 1.00 95.12 72 ASN A CA 1
ATOM 566 C C . ASN A 1 72 ? 6.628 -0.701 1.969 1.00 95.12 72 ASN A C 1
ATOM 568 O O . ASN A 1 72 ? 6.225 -0.005 1.040 1.00 95.12 72 ASN A O 1
ATOM 572 N N . ARG A 1 73 ? 5.896 -1.720 2.445 1.00 97.06 73 ARG A N 1
ATOM 573 C CA . ARG A 1 73 ? 4.557 -2.053 1.912 1.00 97.06 73 ARG A CA 1
ATOM 574 C C . ARG A 1 73 ? 3.595 -0.867 2.002 1.00 97.06 73 ARG A C 1
ATOM 576 O O . ARG A 1 73 ? 2.977 -0.492 1.007 1.00 97.06 73 ARG A O 1
ATOM 583 N N . ALA A 1 74 ? 3.506 -0.237 3.176 1.00 96.56 74 ALA A N 1
ATOM 584 C CA . ALA A 1 74 ? 2.673 0.946 3.388 1.00 96.56 74 ALA A CA 1
ATOM 585 C C . ALA A 1 74 ? 3.076 2.102 2.460 1.00 96.56 74 ALA A C 1
ATOM 587 O O . ALA A 1 74 ? 2.207 2.757 1.881 1.00 96.56 74 ALA A O 1
ATOM 588 N N . ARG A 1 75 ? 4.383 2.336 2.282 1.00 96.06 75 ARG A N 1
ATOM 589 C CA . ARG A 1 75 ? 4.895 3.356 1.361 1.00 96.06 75 ARG A CA 1
ATOM 590 C C . ARG A 1 75 ? 4.522 3.051 -0.089 1.00 96.06 75 ARG A C 1
ATOM 592 O O . ARG A 1 75 ? 3.994 3.933 -0.758 1.00 96.06 75 ARG A O 1
ATOM 599 N N . ILE A 1 76 ? 4.720 1.817 -0.557 1.00 97.44 76 ILE A N 1
ATOM 600 C CA . ILE A 1 76 ? 4.346 1.400 -1.916 1.00 97.44 76 ILE A CA 1
ATOM 601 C C . ILE A 1 76 ? 2.857 1.649 -2.170 1.00 97.44 76 ILE A C 1
ATOM 603 O O . ILE A 1 76 ? 2.525 2.287 -3.166 1.00 97.44 76 ILE A O 1
ATOM 607 N N . ILE A 1 77 ? 1.970 1.239 -1.254 1.00 97.56 77 ILE A N 1
ATOM 608 C CA . ILE A 1 77 ? 0.519 1.471 -1.376 1.00 97.56 77 ILE A CA 1
ATOM 609 C C . ILE A 1 77 ? 0.213 2.963 -1.561 1.00 97.56 77 ILE A C 1
ATOM 611 O O . ILE A 1 77 ? -0.523 3.340 -2.475 1.00 97.56 77 ILE A O 1
ATOM 615 N N . VAL A 1 78 ? 0.798 3.826 -0.724 1.00 97.12 78 VAL A N 1
ATOM 616 C CA . VAL A 1 78 ? 0.569 5.276 -0.797 1.00 97.12 78 VAL A CA 1
ATOM 617 C C . VAL A 1 78 ? 1.056 5.850 -2.129 1.00 97.12 78 VAL A C 1
ATOM 619 O O . VAL A 1 78 ? 0.330 6.611 -2.772 1.00 97.12 78 VAL A O 1
ATOM 622 N N . GLU A 1 79 ? 2.257 5.478 -2.569 1.00 97.06 79 GLU A N 1
ATOM 623 C CA . GLU A 1 79 ? 2.845 5.982 -3.813 1.00 97.06 79 GLU A CA 1
ATOM 624 C C . GLU A 1 79 ? 2.075 5.500 -5.056 1.00 97.06 79 GLU A C 1
ATOM 626 O O . GLU A 1 79 ? 1.802 6.281 -5.969 1.00 97.06 79 GLU A O 1
ATOM 631 N N . LEU A 1 80 ? 1.638 4.238 -5.085 1.00 96.88 80 LEU A N 1
ATOM 632 C CA . LEU A 1 80 ? 0.839 3.701 -6.190 1.00 96.88 80 LEU A CA 1
ATOM 633 C C . LEU A 1 80 ? -0.498 4.440 -6.339 1.00 96.88 80 LEU A C 1
ATOM 635 O O . LEU A 1 80 ? -0.877 4.807 -7.455 1.00 96.88 80 LEU A O 1
ATOM 639 N N . LEU A 1 81 ? -1.188 4.705 -5.227 1.00 95.56 81 LEU A N 1
ATOM 640 C CA . LEU A 1 81 ? -2.478 5.403 -5.227 1.00 95.56 81 LEU A CA 1
ATOM 641 C C . LEU A 1 81 ? -2.350 6.904 -5.502 1.00 95.56 81 LEU A C 1
ATOM 643 O O . LEU A 1 81 ? -3.241 7.490 -6.122 1.00 95.56 81 LEU A O 1
ATOM 647 N N . THR A 1 82 ? -1.236 7.513 -5.094 1.00 95.44 82 THR A N 1
ATOM 648 C CA . THR A 1 82 ? -0.900 8.906 -5.429 1.00 95.44 82 THR A CA 1
ATOM 649 C C . THR A 1 82 ? -0.682 9.060 -6.937 1.00 95.44 82 THR A C 1
ATOM 651 O O . THR A 1 82 ? -1.196 9.991 -7.554 1.00 95.44 82 THR A O 1
ATOM 654 N N . HIS A 1 83 ? 0.011 8.104 -7.559 1.00 93.38 83 HIS A N 1
ATOM 655 C CA . HIS A 1 83 ? 0.424 8.167 -8.961 1.00 93.38 83 HIS A CA 1
ATOM 656 C C . HIS A 1 83 ? -0.363 7.199 -9.860 1.00 93.38 83 HIS A C 1
ATOM 658 O O . HIS A 1 83 ? 0.232 6.444 -10.620 1.00 93.38 83 HIS A O 1
ATOM 664 N N . ALA A 1 84 ? -1.696 7.189 -9.773 1.00 87.88 84 ALA A N 1
ATOM 665 C CA . ALA A 1 84 ? -2.558 6.245 -10.505 1.00 87.88 84 ALA A CA 1
ATOM 666 C C . ALA A 1 84 ? -2.995 6.704 -11.920 1.00 87.88 84 ALA A C 1
ATOM 668 O O . ALA A 1 84 ? -3.782 6.015 -12.582 1.00 87.88 84 ALA A O 1
ATOM 669 N N . ARG A 1 85 ? -2.558 7.890 -12.364 1.00 87.69 85 ARG A N 1
ATOM 670 C CA . ARG A 1 85 ? -2.938 8.483 -13.659 1.00 87.69 85 ARG A CA 1
ATOM 671 C C . ARG A 1 85 ? -2.305 7.698 -14.813 1.00 87.69 85 ARG A C 1
ATOM 673 O O . ARG A 1 85 ? -1.148 7.317 -14.717 1.00 87.69 85 ARG A O 1
ATOM 680 N N . GLY A 1 86 ? -3.056 7.497 -15.896 1.00 85.81 86 GLY A N 1
ATOM 681 C CA . GLY A 1 86 ? -2.542 6.877 -17.125 1.00 85.81 86 GLY A CA 1
ATOM 682 C C . GLY A 1 86 ? -2.456 5.349 -17.106 1.00 85.81 86 GLY A C 1
ATOM 683 O O . GLY A 1 86 ? -1.992 4.776 -18.078 1.00 85.81 86 GLY A O 1
ATOM 684 N N . LEU A 1 87 ? -2.913 4.688 -16.036 1.00 88.94 87 LEU A N 1
ATOM 685 C CA . LEU A 1 87 ? -2.972 3.225 -15.997 1.00 88.94 87 LEU A CA 1
ATOM 686 C C . LEU A 1 87 ? -4.088 2.682 -16.884 1.00 88.94 87 LEU A C 1
ATOM 688 O O . LEU A 1 87 ? -5.243 3.119 -16.765 1.00 88.94 87 LEU A O 1
ATOM 692 N N . ASP A 1 88 ? -3.730 1.675 -17.672 1.00 92.19 88 ASP A N 1
ATOM 693 C CA . ASP A 1 88 ? -4.660 0.794 -18.364 1.00 92.19 88 ASP A CA 1
ATOM 694 C C . ASP A 1 88 ? -5.584 0.065 -17.354 1.00 92.19 88 ASP A C 1
ATOM 696 O O . ASP A 1 88 ? -5.162 -0.193 -16.214 1.00 92.19 88 ASP A O 1
ATOM 700 N N . PRO A 1 89 ? -6.852 -0.242 -17.702 1.00 92.81 89 PRO A N 1
ATOM 701 C CA . PRO A 1 89 ? -7.781 -0.931 -16.807 1.00 92.81 89 PRO A CA 1
ATOM 702 C C . PRO A 1 89 ? -7.252 -2.249 -16.226 1.00 92.81 89 PRO A C 1
ATOM 704 O O . PRO A 1 89 ? -7.439 -2.484 -15.028 1.00 92.81 89 PRO A O 1
ATOM 707 N N . ASP A 1 90 ? -6.543 -3.064 -17.007 1.00 93.31 90 ASP A N 1
ATOM 708 C CA . ASP A 1 90 ? -6.053 -4.367 -16.550 1.00 93.31 90 ASP A CA 1
ATOM 709 C C . ASP A 1 90 ? -4.898 -4.218 -15.560 1.00 93.31 90 ASP A C 1
ATOM 711 O O . ASP A 1 90 ? -4.809 -4.920 -14.548 1.00 93.31 90 ASP A O 1
ATOM 715 N N . GLU A 1 91 ? -3.986 -3.282 -15.831 1.00 92.88 91 GLU A N 1
ATOM 716 C CA . GLU A 1 91 ? -2.915 -2.939 -14.896 1.00 92.88 91 GLU A CA 1
ATOM 717 C C . GLU A 1 91 ? -3.477 -2.357 -13.606 1.00 92.88 91 GLU A C 1
ATOM 719 O O . GLU A 1 91 ? -3.050 -2.740 -12.515 1.00 92.88 91 GLU A O 1
ATOM 724 N N . ARG A 1 92 ? -4.487 -1.488 -13.717 1.00 93.75 92 ARG A N 1
ATOM 725 C CA . ARG A 1 92 ? -5.184 -0.910 -12.568 1.00 93.75 92 ARG A CA 1
ATOM 726 C C . ARG A 1 92 ? -5.846 -1.987 -11.709 1.00 93.75 92 ARG A C 1
ATOM 728 O O . ARG A 1 92 ? -5.759 -1.885 -10.484 1.00 93.75 92 ARG A O 1
ATOM 735 N N . ALA A 1 93 ? -6.485 -2.983 -12.324 1.00 94.00 93 ALA A N 1
ATOM 736 C CA . ALA A 1 93 ? -7.130 -4.091 -11.625 1.00 94.00 93 ALA A CA 1
ATOM 737 C C . ALA A 1 93 ? -6.102 -4.981 -10.909 1.00 94.00 93 ALA A C 1
ATOM 739 O O . ALA A 1 93 ? -6.216 -5.202 -9.704 1.00 94.00 93 ALA A O 1
ATOM 740 N N . ARG A 1 94 ? -5.042 -5.406 -11.613 1.00 95.31 94 ARG A N 1
ATOM 741 C CA . ARG A 1 94 ? -3.952 -6.211 -11.029 1.00 95.31 94 ARG A CA 1
ATOM 742 C C . ARG A 1 94 ? -3.253 -5.491 -9.878 1.00 95.31 94 ARG A C 1
ATOM 744 O O . ARG A 1 94 ? -3.011 -6.082 -8.830 1.00 95.31 94 ARG A O 1
ATOM 751 N N . GLU A 1 95 ? -2.948 -4.207 -10.053 1.00 96.38 95 GLU A N 1
ATOM 752 C CA . GLU A 1 95 ? -2.351 -3.385 -9.000 1.00 96.38 95 GLU A CA 1
ATOM 753 C C . GLU A 1 95 ? -3.318 -3.189 -7.822 1.00 96.38 95 GLU A C 1
ATOM 755 O O . GLU A 1 95 ? -2.892 -3.207 -6.672 1.00 96.38 95 GLU A O 1
ATOM 760 N N . GLY A 1 96 ? -4.620 -3.042 -8.089 1.00 96.62 96 GLY A N 1
ATOM 761 C CA . GLY A 1 96 ? -5.658 -2.984 -7.059 1.00 96.62 96 GLY A CA 1
ATOM 762 C C . GLY A 1 96 ? -5.705 -4.245 -6.195 1.00 96.62 96 GLY A C 1
ATOM 763 O O . GLY A 1 96 ? -5.685 -4.128 -4.975 1.00 96.62 96 GLY A O 1
ATOM 764 N N . ALA A 1 97 ? -5.669 -5.429 -6.812 1.00 96.50 97 ALA A N 1
ATOM 765 C CA . ALA A 1 97 ? -5.663 -6.706 -6.097 1.00 96.50 97 ALA A CA 1
ATOM 766 C C . ALA A 1 97 ? -4.434 -6.860 -5.184 1.00 96.50 97 ALA A C 1
ATOM 768 O O . ALA A 1 97 ? -4.565 -7.267 -4.031 1.00 96.50 97 ALA A O 1
ATOM 769 N N . LE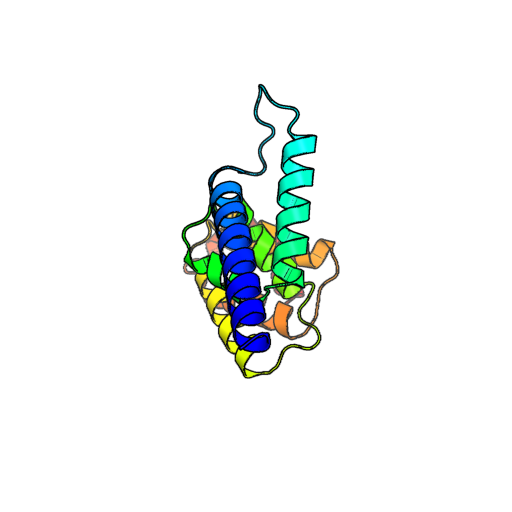U A 1 98 ? -3.249 -6.464 -5.665 1.00 97.75 98 LEU A N 1
ATOM 770 C CA . LEU A 1 98 ? -2.026 -6.460 -4.854 1.00 97.75 98 LEU A CA 1
ATOM 771 C C . LEU A 1 98 ? -2.127 -5.489 -3.673 1.00 97.75 98 LEU A C 1
ATOM 773 O O . LEU A 1 98 ? -1.703 -5.823 -2.571 1.00 97.75 98 LEU A O 1
ATOM 777 N N . ILE A 1 99 ? -2.705 -4.301 -3.877 1.00 97.75 99 ILE A N 1
ATOM 778 C CA . ILE A 1 99 ? -2.922 -3.325 -2.800 1.00 97.75 99 ILE A CA 1
ATOM 779 C C . ILE A 1 99 ? -3.921 -3.858 -1.767 1.00 97.75 99 ILE A C 1
ATOM 781 O O . ILE A 1 99 ? -3.667 -3.724 -0.572 1.00 97.75 99 ILE A O 1
ATOM 785 N N . ALA A 1 100 ? -5.030 -4.455 -2.206 1.00 96.88 100 ALA A N 1
ATOM 786 C CA . ALA A 1 100 ? -6.059 -4.995 -1.321 1.00 96.88 100 ALA A CA 1
ATOM 787 C C . ALA A 1 100 ? -5.502 -6.133 -0.452 1.00 96.88 100 ALA A C 1
ATOM 789 O O . ALA A 1 100 ? -5.571 -6.053 0.775 1.00 96.88 100 ALA A O 1
ATOM 790 N N . ALA A 1 101 ? -4.842 -7.119 -1.072 1.00 96.88 101 ALA A N 1
ATOM 791 C CA . ALA A 1 101 ? -4.153 -8.191 -0.357 1.00 96.88 101 ALA A CA 1
ATOM 792 C C . ALA A 1 101 ? -3.107 -7.626 0.614 1.00 96.88 101 ALA A C 1
ATOM 794 O O . ALA A 1 101 ? -3.053 -8.002 1.787 1.00 96.88 101 ALA A O 1
ATOM 795 N N . ALA A 1 102 ? -2.332 -6.633 0.163 1.00 97.19 102 ALA A N 1
ATOM 796 C CA . ALA A 1 102 ? -1.309 -6.046 1.002 1.00 97.19 102 ALA A CA 1
ATOM 797 C C . ALA A 1 102 ? -1.880 -5.309 2.223 1.00 97.19 102 ALA A C 1
ATOM 799 O O . ALA A 1 102 ? -1.286 -5.377 3.298 1.00 97.19 102 ALA A O 1
ATOM 800 N N . LEU A 1 103 ? -3.005 -4.606 2.073 1.00 96.88 103 LEU A N 1
ATOM 801 C CA . LEU A 1 103 ? -3.698 -3.925 3.168 1.00 96.88 103 LEU A CA 1
ATOM 802 C C . LEU A 1 103 ? -4.329 -4.908 4.157 1.00 96.88 103 LEU A C 1
ATOM 804 O O . LEU A 1 103 ? -4.307 -4.629 5.354 1.00 96.88 103 LEU A O 1
ATOM 808 N N . ALA A 1 104 ? -4.872 -6.027 3.674 1.00 94.81 104 ALA A N 1
ATOM 809 C CA . ALA A 1 104 ? -5.502 -7.044 4.512 1.00 94.81 104 ALA A CA 1
ATOM 810 C C . ALA A 1 104 ? -4.507 -7.703 5.483 1.00 94.81 104 ALA A C 1
ATOM 812 O O . ALA A 1 104 ? -4.845 -7.956 6.638 1.00 94.81 104 ALA A O 1
ATOM 813 N N . GLU A 1 105 ? -3.273 -7.933 5.034 1.00 94.94 105 GLU A N 1
ATOM 814 C CA . GLU A 1 105 ? -2.207 -8.529 5.849 1.00 94.94 105 GLU A CA 1
ATOM 815 C C . GLU A 1 105 ? -1.500 -7.530 6.776 1.00 94.94 105 GLU A C 1
ATOM 817 O O . GLU A 1 105 ? -0.927 -7.925 7.793 1.00 94.94 105 GLU A O 1
ATOM 822 N N . LEU A 1 106 ? -1.497 -6.235 6.437 1.00 95.12 106 LEU A N 1
ATOM 823 C CA . LEU A 1 106 ? -0.826 -5.228 7.257 1.00 95.12 106 LEU A CA 1
ATOM 824 C C . LEU A 1 106 ? -1.453 -5.164 8.659 1.00 95.12 106 LEU A C 1
ATOM 826 O O . LEU A 1 106 ? -2.681 -5.156 8.794 1.00 95.12 106 LEU A O 1
ATOM 830 N N . PRO A 1 107 ? -0.643 -4.968 9.720 1.00 93.94 107 PRO A N 1
ATOM 831 C CA . PRO A 1 107 ? -1.186 -4.664 11.032 1.00 93.94 107 PRO A CA 1
ATOM 832 C C . PRO A 1 107 ? -2.136 -3.456 10.949 1.00 93.94 107 PRO A C 1
ATOM 834 O O . PRO A 1 107 ? -1.748 -2.416 10.394 1.00 93.94 107 PRO A O 1
ATOM 837 N N . PRO A 1 108 ? -3.336 -3.515 11.561 1.00 93.12 108 PRO A N 1
ATOM 838 C CA . PRO A 1 108 ? -4.345 -2.458 11.455 1.00 93.12 108 PRO A CA 1
ATOM 839 C C . PRO A 1 108 ? -3.812 -1.033 11.683 1.00 93.12 108 PRO A C 1
ATOM 841 O O . PRO A 1 108 ? -4.098 -0.150 10.869 1.00 93.12 108 PRO A O 1
ATOM 844 N N . PRO A 1 109 ? -2.979 -0.747 12.712 1.00 92.88 109 PRO A N 1
ATOM 845 C CA . PRO A 1 109 ? -2.486 0.613 12.919 1.00 92.88 109 PRO A CA 1
ATOM 846 C C . PRO A 1 109 ? -1.601 1.124 11.773 1.00 92.88 109 PRO A C 1
ATOM 848 O O . PRO A 1 109 ? -1.584 2.340 11.544 1.00 92.88 109 PRO A O 1
ATOM 851 N N . ARG A 1 110 ? -0.889 0.229 11.067 1.00 94.25 110 ARG A N 1
ATOM 852 C CA . ARG A 1 110 ? -0.032 0.553 9.918 1.00 94.25 110 ARG A CA 1
ATOM 853 C C . ARG A 1 110 ? -0.864 0.783 8.660 1.00 94.25 110 ARG A C 1
ATOM 855 O O . ARG A 1 110 ? -0.671 1.811 8.015 1.00 94.25 110 ARG A O 1
ATOM 862 N N . ALA A 1 111 ? -1.844 -0.079 8.388 1.00 96.00 111 ALA A N 1
ATOM 863 C CA . ALA A 1 111 ? -2.801 0.117 7.299 1.00 96.00 111 ALA A CA 1
ATOM 864 C C . ALA A 1 111 ? -3.558 1.449 7.455 1.00 96.00 111 ALA A C 1
ATOM 866 O O . ALA A 1 111 ? -3.542 2.291 6.557 1.00 96.00 111 ALA A O 1
ATOM 867 N N . TYR A 1 112 ? -4.104 1.730 8.644 1.00 95.06 112 TYR A N 1
ATOM 868 C CA . TYR A 1 112 ? -4.769 3.007 8.913 1.00 95.06 112 TYR A CA 1
ATOM 869 C C . TYR A 1 112 ? -3.845 4.220 8.751 1.00 95.06 112 TYR A C 1
ATOM 871 O O . TYR A 1 112 ? -4.294 5.281 8.316 1.00 95.06 112 TYR A O 1
ATOM 879 N N . ARG A 1 113 ? -2.559 4.097 9.107 1.00 94.00 113 ARG A N 1
ATOM 880 C CA . ARG A 1 113 ? -1.574 5.170 8.908 1.00 94.00 113 ARG A CA 1
ATOM 881 C C . ARG A 1 113 ? -1.311 5.411 7.420 1.00 94.00 113 ARG A C 1
ATOM 883 O O . ARG A 1 113 ? -1.303 6.568 7.012 1.00 94.00 113 ARG A O 1
ATOM 890 N N . ALA A 1 114 ? -1.147 4.352 6.626 1.00 95.12 114 ALA A N 1
ATOM 891 C CA . ALA A 1 114 ? -0.959 4.451 5.179 1.00 95.12 114 ALA A CA 1
ATOM 892 C C . ALA A 1 114 ? -2.151 5.154 4.511 1.00 95.12 114 ALA A C 1
ATOM 894 O O . ALA A 1 114 ? -1.985 6.149 3.809 1.00 95.12 114 ALA A O 1
ATOM 895 N N . LEU A 1 115 ? -3.372 4.708 4.813 1.00 95.50 115 LEU A N 1
ATOM 896 C CA . LEU A 1 115 ? -4.585 5.293 4.241 1.00 95.50 115 LEU A CA 1
ATOM 897 C C . LEU A 1 115 ? -4.810 6.744 4.702 1.00 95.50 115 LEU A C 1
ATOM 899 O O . LEU A 1 115 ? -5.257 7.586 3.925 1.00 95.50 115 LEU A O 1
ATOM 903 N N . ARG A 1 116 ? -4.444 7.088 5.946 1.00 93.44 116 ARG A N 1
ATOM 904 C CA . ARG A 1 116 ? -4.480 8.482 6.420 1.00 93.44 116 ARG A CA 1
ATOM 905 C C . ARG A 1 116 ? -3.480 9.369 5.677 1.00 93.44 116 ARG A C 1
ATOM 907 O O 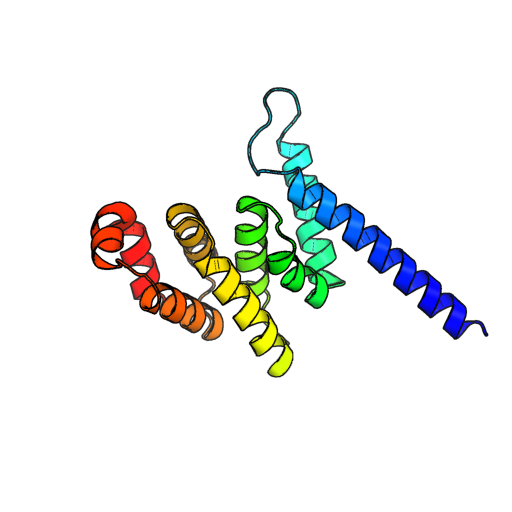. ARG A 1 116 ? -3.815 10.517 5.394 1.00 93.44 116 ARG A O 1
ATOM 914 N N . ALA A 1 117 ? -2.307 8.849 5.316 1.00 93.56 117 ALA A N 1
ATOM 915 C CA . ALA A 1 117 ? -1.308 9.607 4.564 1.00 93.56 117 ALA A CA 1
ATOM 916 C C . ALA A 1 117 ? -1.841 10.054 3.189 1.00 93.56 117 ALA A C 1
ATOM 918 O O . ALA A 1 117 ? -1.539 11.157 2.743 1.00 93.56 117 ALA A O 1
ATOM 919 N N . LEU A 1 118 ? -2.701 9.256 2.544 1.00 93.88 118 LEU A N 1
ATOM 920 C CA . LEU A 1 118 ? -3.379 9.652 1.300 1.00 93.88 118 LEU A CA 1
ATOM 921 C C . LEU A 1 118 ? -4.274 10.874 1.506 1.00 93.88 118 LEU A C 1
ATOM 923 O O . LEU A 1 118 ? -4.251 11.804 0.703 1.00 93.88 118 LEU A O 1
ATOM 927 N N . LYS A 1 119 ? -5.016 10.912 2.618 1.00 90.06 119 LYS A N 1
ATOM 928 C CA . LYS A 1 119 ? -5.841 12.066 2.986 1.00 90.06 119 LYS A CA 1
ATOM 929 C C . LYS A 1 119 ? -4.999 13.304 3.285 1.00 90.06 119 LYS A C 1
ATOM 931 O O . LYS A 1 119 ? -5.352 14.389 2.835 1.00 90.06 119 LYS A O 1
ATOM 936 N N . GLU A 1 120 ? -3.905 13.151 4.028 1.00 90.75 120 GLU A N 1
ATOM 937 C CA . GLU A 1 120 ? -2.966 14.244 4.326 1.00 90.75 120 GLU A CA 1
ATOM 938 C C . GLU A 1 120 ? -2.360 14.819 3.035 1.00 90.75 120 GLU A C 1
ATOM 940 O O . GLU A 1 120 ? -2.257 16.034 2.888 1.00 90.75 120 GLU A O 1
ATOM 945 N N . ARG A 1 121 ? -2.090 13.956 2.048 1.00 92.75 121 ARG A N 1
ATOM 946 C CA . ARG A 1 121 ? -1.669 14.323 0.686 1.00 92.75 121 ARG A CA 1
ATOM 947 C C . ARG A 1 121 ? -2.819 14.760 -0.235 1.00 92.75 121 ARG A C 1
ATOM 949 O O . ARG A 1 121 ? -2.592 15.000 -1.416 1.00 92.75 121 ARG A O 1
ATOM 956 N N . ARG A 1 122 ? -4.052 14.861 0.279 1.00 91.94 122 ARG A N 1
ATOM 957 C CA . ARG A 1 122 ? -5.272 15.247 -0.459 1.00 91.94 122 ARG A CA 1
ATOM 958 C C . ARG A 1 122 ? -5.581 14.366 -1.683 1.00 91.94 122 ARG A C 1
ATOM 960 O O . ARG A 1 122 ? -6.221 14.815 -2.628 1.00 91.94 122 ARG A O 1
ATOM 967 N N . ILE A 1 123 ? -5.181 13.096 -1.658 1.00 92.88 123 ILE A N 1
ATOM 968 C CA . ILE A 1 123 ? -5.463 12.123 -2.720 1.00 92.88 123 ILE A CA 1
ATOM 969 C C . ILE A 1 123 ? -6.843 11.507 -2.486 1.00 92.88 123 ILE A C 1
ATOM 971 O O . ILE A 1 123 ? -6.984 10.669 -1.605 1.00 92.88 123 ILE A O 1
ATOM 975 N N . ASN A 1 124 ? -7.852 11.906 -3.266 1.00 88.44 124 ASN A N 1
ATOM 976 C CA . ASN A 1 124 ? -9.264 11.517 -3.084 1.00 88.44 124 ASN A CA 1
ATOM 977 C C . ASN A 1 124 ? -9.942 10.962 -4.355 1.00 88.44 124 ASN A C 1
ATOM 979 O O . ASN A 1 124 ? -11.168 10.996 -4.500 1.00 88.44 124 ASN A O 1
ATOM 983 N N . ASN A 1 125 ? -9.147 10.466 -5.304 1.00 89.38 125 ASN A N 1
ATOM 984 C CA . ASN A 1 125 ? -9.672 9.941 -6.561 1.00 89.38 125 ASN A CA 1
ATOM 985 C C . ASN A 1 125 ? -10.545 8.686 -6.336 1.00 89.38 125 ASN A C 1
ATOM 987 O O . ASN A 1 125 ? -10.396 7.977 -5.341 1.00 89.38 125 ASN A O 1
ATOM 991 N N . ARG A 1 126 ? -11.451 8.393 -7.285 1.00 90.62 126 ARG A N 1
ATOM 992 C CA . ARG A 1 126 ? -12.415 7.272 -7.207 1.00 90.62 126 ARG A CA 1
ATOM 993 C C . ARG A 1 126 ? -11.759 5.943 -6.816 1.00 90.62 126 ARG A C 1
ATOM 995 O O . ARG A 1 126 ? -12.343 5.189 -6.048 1.00 90.62 126 ARG A O 1
ATOM 1002 N N . ARG A 1 127 ? -10.557 5.668 -7.329 1.00 92.44 127 ARG A N 1
ATOM 1003 C CA . ARG A 1 127 ? -9.818 4.431 -7.054 1.00 92.44 127 ARG A CA 1
ATOM 1004 C C . ARG A 1 127 ? -9.372 4.353 -5.596 1.00 92.44 127 ARG A C 1
ATOM 1006 O O . ARG A 1 127 ? -9.587 3.330 -4.957 1.00 92.44 127 ARG A O 1
ATOM 1013 N N . THR A 1 128 ? -8.789 5.427 -5.069 1.00 93.81 128 THR A N 1
ATOM 1014 C CA . THR A 1 128 ? -8.395 5.512 -3.657 1.00 93.81 128 THR A CA 1
ATOM 1015 C C . THR A 1 128 ? -9.597 5.312 -2.735 1.00 93.81 128 THR A C 1
ATOM 1017 O O . THR A 1 128 ? -9.508 4.557 -1.771 1.00 93.81 128 THR A O 1
ATOM 1020 N N . ARG A 1 129 ? -10.737 5.930 -3.067 1.00 93.19 129 ARG A N 1
ATOM 1021 C CA . ARG A 1 129 ? -11.984 5.782 -2.303 1.00 93.19 129 ARG A CA 1
ATOM 1022 C C . ARG A 1 129 ? -12.509 4.349 -2.314 1.00 93.19 129 ARG A C 1
ATOM 1024 O O . ARG A 1 129 ? -12.787 3.806 -1.253 1.00 93.19 129 ARG A O 1
ATOM 1031 N N . ALA A 1 130 ? -12.540 3.715 -3.489 1.00 94.38 130 ALA A N 1
ATOM 1032 C CA . ALA A 1 130 ? -12.953 2.321 -3.634 1.00 94.38 130 ALA A CA 1
ATOM 1033 C C . ALA A 1 130 ? -12.091 1.367 -2.788 1.00 94.38 130 ALA A C 1
ATOM 1035 O O . ALA A 1 130 ? -12.638 0.566 -2.041 1.00 94.38 130 ALA A O 1
ATOM 1036 N N . ILE A 1 131 ? -10.762 1.513 -2.830 1.00 95.44 131 ILE A N 1
ATOM 1037 C CA . ILE A 1 131 ? -9.838 0.680 -2.040 1.00 95.44 131 ILE A CA 1
ATOM 1038 C C . ILE A 1 131 ? -10.010 0.911 -0.533 1.00 95.44 131 ILE A C 1
ATOM 1040 O O . ILE A 1 131 ? -9.964 -0.037 0.246 1.00 95.44 131 ILE A O 1
ATOM 1044 N N . ILE A 1 132 ? -10.224 2.158 -0.099 1.00 94.88 132 ILE A N 1
ATOM 1045 C CA . ILE A 1 132 ? -10.484 2.455 1.318 1.00 94.88 132 ILE A CA 1
ATOM 1046 C C . ILE A 1 132 ? -11.819 1.850 1.763 1.00 94.88 132 ILE A C 1
ATOM 1048 O O . ILE A 1 132 ? -11.883 1.273 2.848 1.00 94.88 132 ILE A O 1
ATOM 1052 N N . GLY A 1 133 ? -12.863 1.957 0.939 1.00 94.62 133 GLY A N 1
ATOM 1053 C CA . GLY A 1 133 ? -14.165 1.346 1.201 1.00 94.62 133 GLY A CA 1
ATOM 1054 C C . GLY A 1 133 ? -14.077 -0.175 1.314 1.00 94.62 133 GLY A C 1
ATOM 1055 O O . GLY A 1 133 ? -14.544 -0.739 2.300 1.00 94.62 133 GLY A O 1
ATOM 1056 N N . GLU A 1 134 ? -13.408 -0.825 0.360 1.00 95.12 134 GLU A N 1
ATOM 1057 C CA . GLU A 1 134 ? -13.169 -2.271 0.362 1.00 95.12 134 GLU A CA 1
ATOM 1058 C C . GLU A 1 134 ? -12.400 -2.718 1.613 1.00 95.12 134 GLU A C 1
ATOM 1060 O O . GLU A 1 134 ? -12.834 -3.633 2.311 1.00 95.12 134 GLU A O 1
ATOM 1065 N N . TYR A 1 135 ? -11.314 -2.020 1.961 1.00 95.62 135 TYR A N 1
ATOM 1066 C CA . TYR A 1 135 ? -10.537 -2.327 3.161 1.00 95.62 135 TYR A CA 1
ATOM 1067 C C . TYR A 1 135 ? -11.383 -2.244 4.437 1.00 95.62 135 TYR A C 1
ATOM 1069 O O . TYR A 1 135 ? -11.281 -3.119 5.293 1.00 95.62 135 TYR A O 1
ATOM 1077 N N . LEU A 1 136 ? -12.216 -1.204 4.579 1.00 94.25 136 LEU A N 1
ATOM 1078 C CA . LEU A 1 136 ? -13.098 -1.052 5.741 1.00 94.25 136 LEU A CA 1
ATOM 1079 C C . LEU A 1 136 ? -14.170 -2.149 5.791 1.00 94.25 136 LEU A C 1
ATOM 1081 O O . LEU A 1 136 ? -14.444 -2.659 6.875 1.00 94.25 136 LEU A O 1
ATOM 1085 N N . ALA A 1 137 ? -14.735 -2.528 4.643 1.00 93.00 137 ALA A N 1
ATOM 1086 C CA . ALA A 1 137 ? -15.749 -3.577 4.544 1.00 93.00 137 ALA A CA 1
ATOM 1087 C C . ALA A 1 137 ? -15.203 -4.974 4.888 1.00 93.00 137 ALA A C 1
ATOM 1089 O O . ALA A 1 137 ? -15.933 -5.802 5.421 1.00 93.00 137 ALA A O 1
ATOM 1090 N N . GLN A 1 138 ? -13.917 -5.230 4.629 1.00 92.75 138 GLN A N 1
ATOM 1091 C CA . GLN A 1 138 ? -13.255 -6.507 4.926 1.00 92.75 138 GLN A CA 1
ATOM 1092 C C . GLN A 1 138 ? -12.739 -6.615 6.376 1.00 92.75 138 GLN A C 1
ATOM 1094 O O . GLN A 1 138 ? -12.207 -7.657 6.770 1.00 92.75 138 GLN A O 1
ATOM 1099 N N . ARG A 1 139 ? -12.858 -5.563 7.204 1.00 91.69 139 ARG A N 1
ATOM 1100 C CA . ARG A 1 139 ? -12.385 -5.604 8.599 1.00 91.69 139 ARG A CA 1
ATOM 1101 C C . ARG A 1 139 ? -13.219 -6.573 9.431 1.00 91.69 139 ARG A C 1
ATOM 1103 O O . ARG A 1 139 ? -14.407 -6.355 9.637 1.00 91.69 139 ARG A O 1
ATOM 1110 N N . ARG A 1 140 ? -12.547 -7.575 10.011 1.00 87.81 140 ARG A N 1
ATOM 1111 C CA . ARG A 1 140 ? -13.161 -8.572 10.905 1.00 87.81 140 ARG A CA 1
ATOM 1112 C C . ARG A 1 140 ? -13.909 -7.950 12.088 1.00 87.81 140 ARG A C 1
ATOM 1114 O O . ARG A 1 140 ? -14.963 -8.449 12.454 1.00 87.81 140 ARG A O 1
ATOM 1121 N N . ASP A 1 141 ? -13.355 -6.898 12.689 1.00 89.88 141 ASP A N 1
ATOM 1122 C CA . ASP A 1 141 ? -13.964 -6.213 13.833 1.00 89.88 141 ASP A CA 1
ATOM 1123 C C . ASP A 1 141 ? -13.860 -4.691 13.678 1.00 89.88 141 ASP A C 1
ATOM 1125 O O . ASP A 1 141 ? -13.071 -3.998 14.328 1.00 89.88 141 ASP A O 1
ATOM 1129 N N . LEU A 1 142 ? -14.652 -4.162 12.741 1.00 89.94 142 LEU A N 1
ATOM 1130 C CA . LEU A 1 142 ? -14.714 -2.723 12.502 1.00 89.94 142 LEU A CA 1
ATOM 1131 C C . LEU A 1 142 ? -15.247 -1.954 13.725 1.00 89.94 142 LEU A C 1
ATOM 1133 O O . LEU A 1 142 ? -14.890 -0.791 13.910 1.00 89.94 142 LEU A O 1
ATOM 1137 N N . ALA A 1 143 ? -16.071 -2.588 14.566 1.00 90.94 143 ALA A N 1
ATOM 1138 C CA . ALA A 1 143 ? -16.612 -1.979 15.778 1.00 90.94 143 ALA A CA 1
ATOM 1139 C C . ALA A 1 143 ? -15.500 -1.714 16.803 1.00 90.94 143 ALA A C 1
ATOM 1141 O O . ALA A 1 143 ? -15.368 -0.589 17.296 1.00 90.94 143 ALA A O 1
ATOM 1142 N N . PHE A 1 144 ? -14.635 -2.700 17.051 1.00 91.69 144 PHE A N 1
ATOM 1143 C CA . PHE A 1 144 ? -13.440 -2.518 17.870 1.00 91.69 144 PHE A CA 1
ATOM 1144 C C . PHE A 1 144 ? -12.502 -1.461 17.284 1.00 91.69 144 PHE A C 1
ATOM 1146 O O . PHE A 1 144 ? -12.038 -0.566 18.001 1.00 91.69 144 PHE A O 1
ATOM 1153 N N . ASP A 1 145 ? -12.260 -1.505 15.971 1.00 91.81 145 ASP A N 1
ATOM 1154 C CA . ASP A 1 145 ? -11.418 -0.516 15.297 1.00 91.81 145 ASP A CA 1
ATOM 1155 C C . ASP A 1 145 ? -12.001 0.908 15.421 1.00 91.81 145 ASP A C 1
ATOM 1157 O O . ASP A 1 145 ? -11.250 1.874 15.588 1.00 91.81 145 ASP A O 1
ATOM 1161 N N . ALA A 1 146 ? -13.328 1.065 15.411 1.00 91.62 146 ALA A N 1
ATOM 1162 C CA . ALA A 1 146 ? -14.004 2.349 15.595 1.00 91.62 146 ALA A CA 1
ATOM 1163 C C . ALA A 1 146 ? -13.844 2.923 17.013 1.00 91.62 146 ALA A C 1
ATOM 1165 O O . ALA A 1 146 ? -13.902 4.144 17.178 1.00 91.62 146 ALA A O 1
ATOM 1166 N N . VAL A 1 147 ? -13.590 2.082 18.019 1.00 94.19 147 VAL A N 1
ATOM 1167 C CA . VAL A 1 147 ? -13.259 2.516 19.384 1.00 94.19 147 VAL A CA 1
ATOM 1168 C C . VAL A 1 147 ? -11.762 2.808 19.493 1.00 94.19 147 VAL A C 1
ATOM 1170 O O . VAL A 1 147 ? -11.365 3.932 19.806 1.00 94.19 147 VAL A O 1
ATOM 1173 N N . LYS A 1 148 ? -10.913 1.828 19.159 1.00 92.56 148 LYS A N 1
ATOM 1174 C CA . LYS A 1 148 ? -9.454 1.903 19.343 1.00 92.56 148 LYS A CA 1
ATOM 1175 C C . LYS A 1 148 ? -8.775 2.900 18.406 1.00 92.56 148 LYS A C 1
ATOM 1177 O O . LYS A 1 148 ? -7.827 3.585 18.786 1.00 92.56 148 LYS A O 1
ATOM 1182 N N . TYR A 1 149 ? -9.254 2.996 17.171 1.00 92.25 149 TYR A N 1
ATOM 1183 C CA . TYR A 1 149 ? -8.699 3.847 16.120 1.00 92.25 149 TYR A CA 1
ATOM 1184 C C . TYR A 1 149 ? -9.707 4.896 15.643 1.00 92.25 149 TYR A C 1
ATOM 1186 O O . TYR A 1 149 ? -9.602 5.372 14.510 1.00 92.25 149 TYR A O 1
ATOM 1194 N N . ARG A 1 150 ? -10.640 5.309 16.514 1.00 90.25 150 ARG A N 1
ATOM 1195 C CA . ARG A 1 150 ? -11.769 6.214 16.228 1.00 90.25 150 ARG A CA 1
ATOM 1196 C C . ARG A 1 150 ? -11.448 7.350 15.264 1.00 90.25 150 ARG A C 1
ATOM 1198 O O . ARG A 1 150 ? -12.138 7.539 14.264 1.00 90.25 150 ARG A O 1
ATOM 1205 N N . GLY A 1 151 ? -10.391 8.115 15.546 1.00 89.06 151 GLY A N 1
ATOM 1206 C CA . GLY A 1 151 ? -9.990 9.251 14.713 1.00 89.06 151 GLY A CA 1
ATOM 1207 C C . GLY A 1 151 ? -9.576 8.845 13.295 1.00 89.06 151 GLY A C 1
ATOM 1208 O O . GLY A 1 151 ? -9.914 9.538 12.335 1.00 89.06 151 GLY A O 1
ATOM 1209 N N . LYS A 1 152 ? -8.886 7.706 13.149 1.00 88.38 152 LYS A N 1
ATOM 1210 C CA . LYS A 1 152 ? -8.459 7.169 11.851 1.00 88.38 152 LYS A CA 1
ATOM 1211 C C . LYS A 1 152 ? -9.646 6.584 11.089 1.00 88.38 152 LYS A C 1
ATOM 1213 O O . LYS A 1 152 ? -9.838 6.954 9.937 1.00 88.38 152 LYS A O 1
ATOM 1218 N N . VAL A 1 153 ? -10.484 5.775 11.741 1.00 88.50 153 VAL A N 1
ATOM 1219 C CA . VAL A 1 153 ? -11.688 5.191 11.122 1.00 88.50 153 VAL A CA 1
ATOM 1220 C C . VAL A 1 153 ? -12.624 6.292 10.630 1.00 88.50 153 VAL A C 1
ATOM 1222 O O . VAL A 1 153 ? -12.913 6.354 9.441 1.00 88.50 153 VAL A O 1
ATOM 1225 N N . ARG A 1 154 ? -12.975 7.267 11.481 1.00 89.88 154 ARG A N 1
ATOM 1226 C CA . ARG A 1 154 ? -13.806 8.420 11.085 1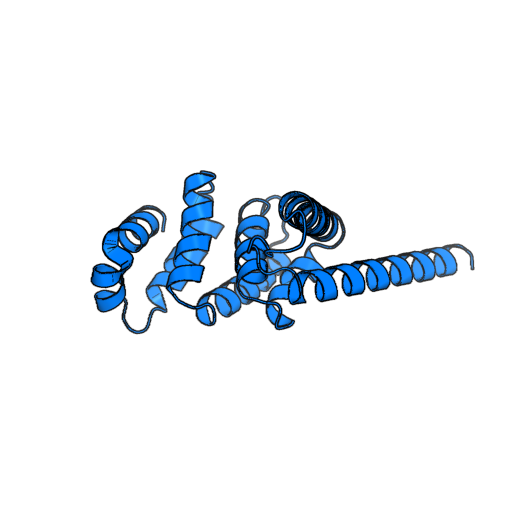.00 89.88 154 ARG A CA 1
ATOM 1227 C C . ARG A 1 154 ? -13.212 9.196 9.908 1.00 89.88 154 ARG A C 1
ATOM 1229 O O . ARG A 1 154 ? -13.945 9.695 9.056 1.00 89.88 154 ARG A O 1
ATOM 1236 N N . ALA A 1 155 ? -11.888 9.356 9.875 1.00 87.00 155 ALA A N 1
ATOM 1237 C CA . ALA A 1 155 ? -11.223 10.076 8.798 1.00 87.00 155 ALA A CA 1
ATOM 1238 C C . ALA A 1 155 ? -11.315 9.344 7.454 1.00 87.00 155 ALA A C 1
ATOM 1240 O O . ALA A 1 155 ? -11.430 10.038 6.442 1.00 87.00 155 ALA A O 1
ATOM 1241 N N . LEU A 1 156 ? -11.266 8.009 7.469 1.00 87.88 156 LEU A N 1
ATOM 1242 C CA . LEU A 1 156 ? -11.362 7.149 6.291 1.00 87.88 156 LEU A CA 1
ATOM 1243 C C . LEU A 1 156 ? -12.800 6.929 5.829 1.00 87.88 156 LEU A C 1
ATOM 1245 O O . LEU A 1 156 ? -13.041 6.978 4.632 1.00 87.88 156 LEU A O 1
ATOM 1249 N N . SER A 1 157 ? -13.768 6.784 6.736 1.00 85.50 157 SER A N 1
ATOM 1250 C CA . SER A 1 157 ? -15.183 6.634 6.361 1.00 85.50 157 SER A CA 1
ATOM 1251 C C . SER A 1 157 ? -15.739 7.861 5.637 1.00 85.50 157 SER A C 1
ATOM 1253 O O . 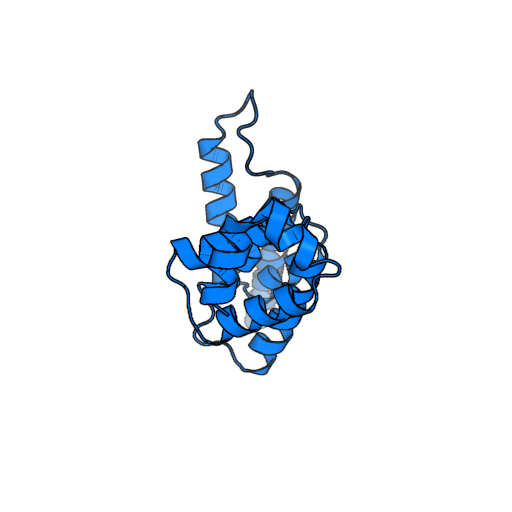SER A 1 157 ? -16.629 7.737 4.817 1.00 85.50 157 SER A O 1
ATOM 1255 N N . ARG A 1 158 ? -15.203 9.057 5.914 1.00 83.19 158 ARG A N 1
ATOM 1256 C CA . ARG A 1 158 ? -15.526 10.284 5.156 1.00 83.19 158 ARG A CA 1
ATOM 1257 C C . ARG A 1 158 ? -14.866 10.344 3.777 1.00 83.19 158 ARG A C 1
ATOM 1259 O O . ARG A 1 158 ? -15.127 11.271 3.020 1.00 83.19 158 ARG A O 1
ATOM 1266 N N . HIS A 1 159 ? -13.894 9.473 3.548 1.00 78.31 159 HIS A N 1
ATOM 1267 C CA . HIS A 1 159 ? -13.077 9.455 2.352 1.00 78.31 159 HIS A CA 1
ATOM 1268 C C . HIS A 1 159 ? -13.524 8.359 1.382 1.00 78.31 159 HIS A C 1
ATOM 1270 O O . HIS A 1 159 ? -13.387 8.573 0.186 1.00 78.31 159 HIS A O 1
ATOM 1276 N N . ALA A 1 160 ? -14.027 7.227 1.888 1.00 68.69 160 ALA A N 1
ATOM 1277 C CA . ALA A 1 160 ? -14.678 6.178 1.101 1.00 68.69 160 ALA A CA 1
ATOM 1278 C C . ALA A 1 160 ? -15.896 6.722 0.333 1.00 68.69 160 ALA A C 1
ATOM 1280 O O . ALA A 1 160 ? -16.654 7.516 0.931 1.00 68.69 160 ALA A O 1
#